Protein AF-A0A661GZJ0-F1 (afdb_monomer)

Foldseek 3Di:
DVVVVVVVVVVVVVVVVVVLVCCCVPPPVSVLVVQVVCCVVVVDDDPSNVVVVVVVVLVVLLVVLVVVLVVLVVVLVVVLVVLVVVLVVQCPDPPSNVVSVVVSVLVVLVSVLVSVVSVQVSCVSNVNNPPDDPVVSVCSNDPDDPDPPDD

pLDDT: mean 78.92, std 9.37, range [39.69, 92.81]

Radius of gyration: 30.44 Å; Cα contacts (8 Å, |Δi|>4): 55; chains: 1; bounding box: 52×33×100 Å

Structure (mmCIF, N/CA/C/O backbone):
data_AF-A0A661GZJ0-F1
#
_entry.id   AF-A0A661GZJ0-F1
#
loop_
_atom_site.group_PDB
_atom_site.id
_atom_site.type_symbol
_atom_site.label_atom_id
_atom_site.label_alt_id
_atom_site.label_comp_id
_atom_site.label_asym_id
_atom_site.label_entity_id
_atom_site.label_seq_id
_atom_site.pdbx_PDB_ins_code
_atom_site.Cartn_x
_atom_site.Cartn_y
_atom_site.Cartn_z
_atom_site.occupancy
_atom_site.B_iso_or_equiv
_atom_site.auth_seq_id
_atom_site.auth_comp_id
_atom_site.auth_asym_id
_atom_site.auth_atom_id
_atom_site.pdbx_PDB_model_num
ATOM 1 N N . MET A 1 1 ? -23.001 21.415 57.845 1.00 65.00 1 MET A N 1
ATOM 2 C CA . MET A 1 1 ? -21.943 20.752 57.039 1.00 65.00 1 MET A CA 1
ATOM 3 C C . MET A 1 1 ? -22.459 19.562 56.225 1.00 65.00 1 MET A C 1
ATOM 5 O O . MET A 1 1 ? -22.265 19.562 55.018 1.00 65.00 1 MET A O 1
ATOM 9 N N . ILE A 1 2 ? -23.178 18.601 56.818 1.00 81.31 2 ILE A N 1
ATOM 10 C CA . ILE A 1 2 ? -23.706 17.401 56.122 1.00 81.31 2 ILE A CA 1
ATOM 11 C C . ILE A 1 2 ? -24.594 17.695 54.895 1.00 81.31 2 ILE A C 1
ATOM 13 O O . ILE A 1 2 ? -24.513 16.994 53.890 1.00 81.31 2 ILE A O 1
ATOM 17 N N . THR A 1 3 ? -25.412 18.746 54.932 1.00 84.38 3 THR A N 1
ATOM 18 C CA . THR A 1 3 ? -26.289 19.135 53.810 1.00 84.38 3 THR A CA 1
ATOM 19 C C . THR A 1 3 ? -25.521 19.703 52.616 1.00 84.38 3 THR A C 1
ATOM 21 O O . THR A 1 3 ? -25.905 19.479 51.471 1.00 84.38 3 THR A O 1
ATOM 24 N N . TRP A 1 4 ? -24.409 20.390 52.874 1.00 85.31 4 TRP A N 1
ATOM 25 C CA . TRP A 1 4 ? -23.511 20.925 51.850 1.00 85.31 4 TRP A CA 1
ATOM 26 C C . TRP A 1 4 ? -22.711 19.814 51.169 1.00 85.31 4 TRP A C 1
ATOM 28 O O . TRP A 1 4 ? -22.632 19.779 49.945 1.00 85.31 4 TRP A O 1
ATOM 38 N N . ILE A 1 5 ? -22.216 18.853 51.954 1.00 90.00 5 ILE A N 1
ATOM 39 C CA . ILE A 1 5 ? -21.532 17.658 51.443 1.00 90.00 5 ILE A CA 1
ATOM 40 C C . ILE A 1 5 ? -22.478 16.830 50.565 1.00 90.00 5 ILE A C 1
ATOM 42 O O . ILE A 1 5 ? -22.113 16.457 49.455 1.00 90.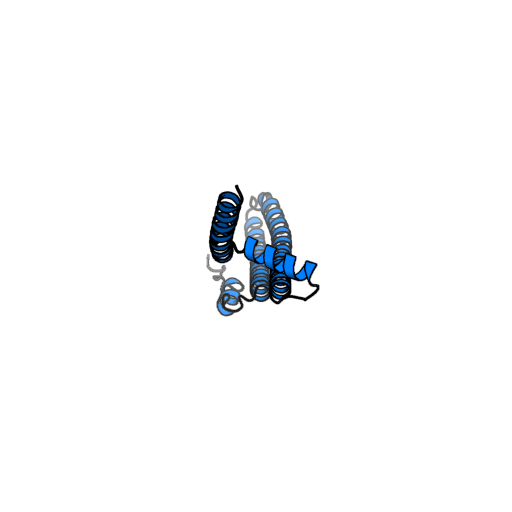00 5 ILE A O 1
ATOM 46 N N . LYS A 1 6 ? -23.725 16.608 51.007 1.00 86.88 6 LYS A N 1
ATOM 47 C CA . LYS A 1 6 ? -24.737 15.914 50.195 1.00 86.88 6 LYS A CA 1
ATOM 48 C C . LYS A 1 6 ? -25.011 16.627 48.871 1.00 86.88 6 LYS A C 1
ATOM 50 O O . LYS A 1 6 ? -25.074 15.970 47.838 1.00 86.88 6 LYS A O 1
ATOM 55 N N . ARG A 1 7 ? -25.141 17.958 48.885 1.00 88.94 7 ARG A N 1
ATOM 56 C CA . ARG A 1 7 ? -25.341 18.747 47.659 1.00 88.94 7 ARG A CA 1
ATOM 57 C C . ARG A 1 7 ? -24.149 18.639 46.709 1.00 88.94 7 ARG A C 1
ATOM 59 O O . ARG A 1 7 ? -24.372 18.432 45.525 1.00 88.94 7 ARG A O 1
ATOM 66 N N . LEU A 1 8 ? -22.922 18.696 47.227 1.00 91.81 8 LEU A N 1
ATOM 67 C CA . LEU A 1 8 ? -21.699 18.525 46.436 1.00 91.81 8 LEU A CA 1
ATOM 68 C C . LEU A 1 8 ? -21.601 17.138 45.788 1.00 91.81 8 LEU A C 1
ATOM 70 O O . LEU A 1 8 ? -21.269 17.028 44.614 1.00 91.81 8 LEU A O 1
ATOM 74 N N . ILE A 1 9 ? -21.920 16.076 46.528 1.00 91.88 9 ILE A N 1
ATOM 75 C CA . ILE A 1 9 ? -21.873 14.708 45.992 1.00 91.88 9 ILE A CA 1
ATOM 76 C C . ILE A 1 9 ? -22.904 14.530 44.869 1.00 91.88 9 ILE A C 1
ATOM 78 O O . ILE A 1 9 ? -22.590 13.953 43.828 1.00 91.88 9 ILE A O 1
ATOM 82 N N . ILE A 1 10 ? -24.119 15.055 45.053 1.00 90.88 10 ILE A N 1
ATOM 83 C CA . ILE A 1 10 ? -25.189 14.949 44.053 1.00 90.88 10 ILE A CA 1
ATOM 84 C C . ILE A 1 10 ? -24.820 15.712 42.778 1.00 90.88 10 ILE A C 1
ATOM 86 O O . ILE A 1 10 ? -24.974 15.166 41.686 1.00 90.88 10 ILE A O 1
ATOM 90 N N . THR A 1 11 ? -24.301 16.939 42.893 1.00 92.00 11 THR A N 1
ATOM 91 C CA . THR A 1 11 ? -23.922 17.733 41.715 1.00 92.00 11 THR A CA 1
ATOM 92 C C . THR A 1 11 ? -22.766 17.098 40.954 1.00 92.00 11 THR A C 1
ATOM 94 O O . THR A 1 11 ? -22.833 17.009 39.730 1.00 92.00 11 THR A O 1
ATOM 97 N N . VAL A 1 12 ? -21.747 16.591 41.653 1.00 92.75 12 VAL A N 1
ATOM 98 C CA . VAL A 1 12 ? -20.610 15.897 41.028 1.00 92.75 12 VAL A CA 1
ATOM 99 C C . VAL A 1 12 ? -21.060 14.619 40.319 1.00 92.75 12 VAL A C 1
ATOM 101 O O . VAL A 1 12 ? -20.631 14.366 39.196 1.00 92.75 12 VAL A O 1
ATOM 104 N N . SER A 1 13 ? -21.958 13.839 40.925 1.00 90.62 13 SER A N 1
ATOM 105 C CA . SER A 1 13 ? -22.475 12.613 40.309 1.00 90.62 13 SER A CA 1
ATOM 106 C C . SER A 1 13 ? -23.269 12.908 39.030 1.00 90.62 13 SER A C 1
ATOM 108 O O . SER A 1 13 ? -23.039 12.270 38.003 1.00 90.62 13 SER A O 1
ATOM 110 N N . PHE A 1 14 ? -24.122 13.940 39.049 1.00 92.81 14 PHE A N 1
ATOM 111 C CA . PHE A 1 14 ? -24.863 14.386 37.865 1.00 92.81 14 PHE A CA 1
ATOM 112 C C . PHE A 1 14 ? -23.932 14.857 36.743 1.00 92.81 14 PHE A C 1
ATOM 114 O O . PHE A 1 14 ? -24.106 14.474 35.585 1.00 92.81 14 PHE A O 1
ATOM 121 N N . LEU A 1 15 ? -22.912 15.649 37.086 1.00 92.12 15 LEU A N 1
ATOM 122 C CA . LEU A 1 15 ? -21.932 16.133 36.117 1.00 92.12 15 LEU A CA 1
ATOM 123 C C . LEU A 1 15 ? -21.138 14.974 35.498 1.00 92.12 15 LEU A C 1
ATOM 125 O O . LE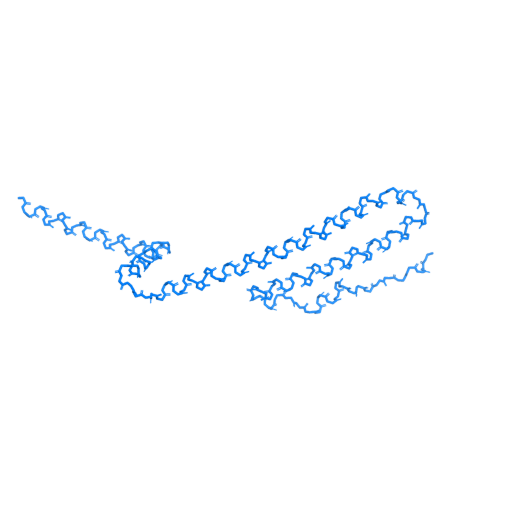U A 1 15 ? -20.907 14.959 34.291 1.00 92.12 15 LEU A O 1
ATOM 129 N N . ALA A 1 16 ? -20.765 13.982 36.311 1.00 87.50 16 ALA A N 1
ATOM 130 C CA . ALA A 1 16 ? -20.047 12.796 35.861 1.00 87.50 16 ALA A CA 1
ATOM 131 C C . ALA A 1 16 ? -20.889 11.935 34.906 1.00 87.50 16 ALA A C 1
ATOM 133 O O . ALA A 1 16 ? -20.373 11.478 33.888 1.00 87.50 16 ALA A O 1
ATOM 134 N N . LEU A 1 17 ? -22.184 11.748 35.177 1.00 86.31 17 LEU A N 1
ATOM 135 C CA . LEU A 1 17 ? -23.106 11.013 34.298 1.00 86.31 17 LEU A CA 1
ATOM 136 C C . LEU A 1 17 ? -23.261 11.687 32.928 1.00 86.31 17 LEU A C 1
ATOM 138 O O . LEU A 1 17 ? -23.229 11.009 31.897 1.00 86.31 17 LEU A O 1
ATOM 142 N N . ILE A 1 18 ? -23.388 13.017 32.918 1.00 88.50 18 ILE A N 1
ATOM 143 C CA . ILE A 1 18 ? -23.484 13.811 31.686 1.00 88.50 18 ILE A CA 1
ATOM 144 C C . ILE A 1 18 ? -22.173 13.722 30.902 1.00 88.50 18 ILE A C 1
ATOM 146 O O . ILE A 1 18 ? -22.187 13.387 29.718 1.00 88.50 18 ILE A O 1
ATOM 150 N N . ALA A 1 19 ? -21.037 13.948 31.567 1.00 85.81 19 ALA A N 1
ATOM 151 C CA . ALA A 1 19 ? -19.725 13.856 30.938 1.00 85.81 19 ALA A CA 1
ATOM 152 C C . ALA A 1 19 ? -19.478 12.456 30.353 1.00 85.81 19 ALA A C 1
ATOM 154 O O . ALA A 1 19 ? -19.053 12.335 29.208 1.00 85.81 19 ALA A O 1
ATOM 155 N N . THR A 1 20 ? -19.819 11.396 31.089 1.00 83.19 20 THR A N 1
ATOM 156 C CA . THR A 1 20 ? -19.635 10.007 30.637 1.00 83.19 20 THR A CA 1
ATOM 157 C C . THR A 1 20 ? -20.488 9.693 29.405 1.00 83.19 20 THR A C 1
ATOM 159 O O . THR A 1 20 ? -19.985 9.085 28.462 1.00 83.19 20 THR A O 1
ATOM 162 N N . ASN A 1 21 ? -21.746 10.150 29.351 1.00 82.50 21 ASN A N 1
ATOM 163 C CA . ASN A 1 21 ? -22.594 9.987 28.161 1.00 82.50 21 ASN A CA 1
ATOM 164 C C . ASN A 1 21 ? -22.029 10.731 26.942 1.00 82.50 21 ASN A C 1
ATOM 166 O O . ASN A 1 21 ? -21.949 10.154 25.857 1.00 82.50 21 ASN A O 1
ATOM 170 N N . ILE A 1 22 ? -21.574 11.975 27.122 1.00 84.00 22 ILE A N 1
ATOM 171 C CA . ILE A 1 22 ? -20.976 12.770 26.040 1.00 84.00 22 ILE A CA 1
ATOM 172 C C . ILE A 1 22 ? -19.705 12.094 25.522 1.00 84.00 22 ILE A C 1
ATOM 174 O O . ILE A 1 22 ? -19.562 11.915 24.314 1.00 84.00 22 ILE A O 1
ATOM 178 N N . LEU A 1 23 ? -18.798 11.673 26.409 1.00 79.00 23 LEU A N 1
ATOM 179 C CA . LEU A 1 23 ? -17.548 11.015 26.016 1.00 79.00 23 LEU A CA 1
ATOM 180 C C . LEU A 1 23 ? -17.789 9.665 25.330 1.00 79.00 23 LEU A C 1
ATOM 182 O O . LEU A 1 23 ? -17.052 9.316 24.415 1.00 79.00 23 LEU A O 1
ATOM 186 N N . THR A 1 24 ? -18.826 8.926 25.726 1.00 78.06 24 THR A N 1
ATOM 187 C CA . THR A 1 24 ? -19.163 7.634 25.104 1.00 78.06 24 THR A CA 1
ATOM 188 C C . THR A 1 24 ? -19.653 7.804 23.665 1.00 78.06 24 THR A C 1
ATOM 190 O O . THR A 1 24 ? -19.312 6.993 22.804 1.00 78.06 24 THR A O 1
ATOM 193 N N . LEU A 1 25 ? -20.409 8.872 23.386 1.00 69.06 25 LEU A N 1
ATOM 194 C CA . LEU A 1 25 ? -20.886 9.201 22.038 1.00 69.06 25 LEU A CA 1
ATOM 195 C C . LEU A 1 25 ? -19.818 9.865 21.163 1.00 69.06 25 LEU A C 1
ATOM 197 O O . LEU A 1 25 ? -19.766 9.618 19.962 1.00 69.06 25 LEU A O 1
ATOM 201 N N . THR A 1 26 ? -18.979 10.720 21.746 1.00 76.06 26 THR A N 1
ATOM 202 C CA . THR A 1 26 ? -18.024 11.540 20.982 1.00 76.06 26 THR A CA 1
ATOM 203 C C . THR A 1 26 ? -16.656 10.892 20.830 1.00 76.06 26 THR A C 1
ATOM 205 O O . THR A 1 26 ? -15.930 11.220 19.893 1.00 76.06 26 THR A O 1
ATOM 208 N N . ASN A 1 27 ? -16.283 9.967 21.719 1.00 72.19 27 ASN A N 1
ATOM 209 C CA . ASN A 1 27 ? -14.934 9.426 21.759 1.00 72.19 27 ASN A CA 1
ATOM 210 C C . ASN A 1 27 ? -14.922 7.892 21.772 1.00 72.19 27 ASN A C 1
ATOM 212 O O . ASN A 1 27 ? -15.020 7.234 22.812 1.00 72.19 27 ASN A O 1
ATOM 216 N N . ALA A 1 28 ? -14.695 7.318 20.589 1.00 70.94 28 ALA A N 1
ATOM 217 C CA . ALA A 1 28 ? -14.512 5.880 20.405 1.00 70.94 28 ALA A CA 1
ATOM 218 C C . ALA A 1 28 ? -13.356 5.305 21.251 1.00 70.94 28 ALA A C 1
ATOM 220 O O . ALA A 1 28 ? -13.410 4.140 21.648 1.00 70.94 28 ALA A O 1
ATOM 221 N N . ALA A 1 29 ? -12.334 6.109 21.578 1.00 69.19 29 ALA A N 1
ATOM 222 C CA . ALA A 1 29 ? -11.231 5.678 22.434 1.00 69.19 29 ALA A CA 1
ATOM 223 C C . ALA A 1 29 ? -11.663 5.520 23.899 1.00 69.19 29 ALA A C 1
ATOM 225 O O . ALA A 1 29 ? -11.217 4.586 24.562 1.00 69.19 29 ALA A O 1
ATOM 226 N N . PHE A 1 30 ? -12.567 6.374 24.393 1.00 73.38 30 PHE A N 1
ATOM 227 C CA . PHE A 1 30 ? -13.110 6.250 25.748 1.00 73.38 30 PHE A CA 1
ATOM 228 C C . PHE A 1 30 ? -14.012 5.018 25.869 1.00 73.38 30 PHE A C 1
ATOM 230 O O . PHE A 1 30 ? -13.846 4.218 26.786 1.00 73.38 30 PHE A O 1
ATOM 237 N N . ASN A 1 31 ? -14.895 4.807 24.889 1.00 71.19 31 ASN A N 1
ATOM 238 C CA . ASN A 1 31 ? -15.768 3.633 24.847 1.00 71.19 31 ASN A CA 1
ATOM 239 C C . ASN A 1 31 ? -14.956 2.318 24.772 1.00 71.19 31 ASN A C 1
ATOM 241 O O . ASN A 1 31 ? -15.238 1.348 25.480 1.00 71.19 31 ASN A O 1
ATOM 245 N N . GLY A 1 32 ? -13.869 2.314 23.988 1.00 72.38 32 GLY A N 1
ATOM 246 C CA . GLY A 1 32 ? -12.918 1.202 23.931 1.00 72.38 32 GLY A CA 1
ATOM 247 C C . GLY A 1 32 ? -12.146 0.976 25.237 1.00 72.38 32 GLY A C 1
ATOM 248 O O . GLY A 1 32 ? -11.954 -0.171 25.635 1.00 72.38 32 GLY A O 1
ATOM 249 N N . ALA A 1 33 ? -11.735 2.042 25.930 1.00 73.94 33 ALA A N 1
ATOM 250 C CA . ALA A 1 33 ? -11.014 1.951 27.200 1.00 73.94 33 ALA A CA 1
ATOM 251 C C . ALA A 1 33 ? -11.903 1.444 28.347 1.00 73.94 33 ALA A C 1
ATOM 253 O O . ALA A 1 33 ? -11.480 0.566 29.095 1.00 73.94 33 ALA A O 1
ATOM 254 N N . VAL A 1 34 ? -13.142 1.940 28.457 1.00 75.06 34 VAL A N 1
ATOM 255 C CA . VAL A 1 34 ? -14.123 1.466 29.449 1.00 75.06 34 VAL A CA 1
ATOM 256 C C . VAL A 1 34 ? -14.456 -0.004 29.206 1.00 75.06 34 VAL A C 1
ATOM 258 O O . VAL A 1 34 ? -14.424 -0.804 30.138 1.00 75.06 34 VAL A O 1
ATOM 261 N N . SER A 1 35 ? -14.688 -0.386 27.948 1.00 71.00 35 SER A N 1
ATOM 262 C CA . SER A 1 35 ? -14.958 -1.782 27.591 1.00 71.00 35 SER A CA 1
ATOM 263 C C . SER A 1 35 ? -13.771 -2.705 27.896 1.00 71.00 35 SER A C 1
ATOM 265 O O . SER A 1 35 ? -13.967 -3.789 28.441 1.00 71.00 35 SER A O 1
ATOM 267 N N . GLY A 1 36 ? -12.538 -2.261 27.619 1.00 71.94 36 GLY A N 1
ATOM 268 C CA . GLY A 1 36 ? -11.321 -3.015 27.941 1.00 71.94 36 GLY A CA 1
ATOM 269 C C . GLY A 1 36 ? -11.054 -3.130 29.446 1.00 71.94 36 GLY A C 1
ATOM 270 O O . GLY A 1 36 ? -10.587 -4.168 29.909 1.00 71.94 36 GLY A O 1
ATOM 271 N N . LEU A 1 37 ? -11.401 -2.102 30.228 1.00 72.25 37 LEU A N 1
ATOM 272 C CA . LEU A 1 37 ? -11.315 -2.134 31.691 1.00 72.25 37 LEU A CA 1
ATOM 273 C C . LEU A 1 37 ? -12.318 -3.134 32.283 1.00 72.25 37 LEU A C 1
ATOM 275 O O . LEU A 1 37 ? -11.960 -3.910 33.164 1.00 72.25 37 LEU A O 1
ATOM 279 N N . ILE A 1 38 ? -13.555 -3.149 31.775 1.00 74.19 38 ILE A N 1
ATOM 280 C CA . ILE A 1 38 ? -14.596 -4.098 32.193 1.00 74.19 38 ILE A CA 1
ATOM 281 C C . ILE A 1 38 ? -14.178 -5.535 31.848 1.00 74.19 38 ILE A C 1
ATOM 283 O O . ILE A 1 38 ? -14.301 -6.422 32.692 1.00 74.19 38 ILE A O 1
ATOM 287 N N . GLY A 1 39 ? -13.616 -5.760 30.655 1.00 69.44 39 GLY A N 1
ATOM 288 C CA . GLY A 1 39 ? -13.080 -7.065 30.255 1.00 69.44 39 GLY A CA 1
ATOM 289 C C . GLY A 1 39 ? -11.913 -7.533 31.134 1.00 69.44 39 GLY A C 1
ATOM 290 O O . GLY A 1 39 ? -11.880 -8.691 31.550 1.00 69.44 39 GLY A O 1
ATOM 291 N N . ALA A 1 40 ? -10.988 -6.632 31.483 1.00 71.75 40 ALA A N 1
ATOM 292 C CA . ALA A 1 40 ? -9.836 -6.948 32.329 1.00 71.75 40 ALA A CA 1
ATOM 293 C C . ALA A 1 40 ? -10.203 -7.164 33.808 1.00 71.75 40 ALA A C 1
ATOM 295 O O . ALA A 1 40 ? -9.619 -8.026 34.460 1.00 71.75 40 ALA A O 1
ATOM 296 N N . ALA A 1 41 ? -11.162 -6.399 34.340 1.00 74.56 41 ALA A N 1
ATOM 297 C CA . ALA A 1 41 ? -11.553 -6.463 35.747 1.00 74.56 41 ALA A CA 1
ATOM 298 C C . ALA A 1 41 ? -12.525 -7.612 36.051 1.00 74.56 41 ALA A C 1
ATOM 300 O O . ALA A 1 41 ? -12.462 -8.190 37.133 1.00 74.56 41 ALA A O 1
ATOM 301 N N . LEU A 1 42 ? -13.422 -7.943 35.115 1.00 74.56 42 LEU A N 1
ATOM 302 C CA . LEU A 1 42 ? -14.446 -8.976 35.314 1.00 74.56 42 LEU A CA 1
ATOM 303 C C . LEU A 1 42 ? -14.093 -10.315 34.647 1.00 74.56 42 LEU A C 1
ATOM 305 O O . LEU A 1 42 ? -14.806 -11.294 34.844 1.00 74.56 42 LEU A O 1
ATOM 309 N N . GLY A 1 43 ? -13.018 -10.376 33.851 1.00 65.38 43 GLY A N 1
ATOM 310 C CA . GLY A 1 43 ? -12.554 -11.603 33.188 1.00 65.38 43 GLY A CA 1
ATOM 311 C C . GLY A 1 43 ? -13.483 -12.129 32.086 1.00 65.38 43 GLY A C 1
ATOM 312 O O . GLY A 1 43 ? -13.256 -13.215 31.553 1.00 65.38 43 GLY A O 1
ATOM 313 N N . VAL A 1 44 ? -14.527 -11.379 31.729 1.00 73.25 44 VAL A N 1
ATOM 314 C CA . VAL A 1 44 ? -15.486 -11.750 30.685 1.00 73.25 44 VAL A CA 1
ATOM 315 C C . VAL A 1 44 ? -14.989 -11.210 29.349 1.00 73.25 44 VAL A C 1
ATOM 317 O O . VAL A 1 44 ? -14.776 -10.008 29.202 1.00 73.25 44 VAL A O 1
ATOM 320 N N . GLN A 1 45 ? -14.830 -12.085 28.353 1.00 62.22 45 GLN A N 1
ATOM 321 C CA . GLN A 1 45 ? -14.528 -11.654 26.987 1.00 62.22 45 GLN A CA 1
ATOM 322 C C . GLN A 1 45 ? -15.710 -10.862 26.434 1.00 62.22 45 GLN A C 1
ATOM 324 O O . GLN A 1 45 ? -16.770 -11.413 26.137 1.00 62.22 45 GLN A O 1
ATOM 329 N N . THR A 1 46 ? -15.524 -9.553 26.309 1.00 68.69 46 THR A N 1
ATOM 330 C CA . THR A 1 46 ? -16.563 -8.666 25.800 1.00 68.69 46 THR A CA 1
ATOM 331 C C . THR A 1 46 ? -16.596 -8.695 24.272 1.00 68.69 46 THR A C 1
ATOM 333 O O . THR A 1 46 ? -15.586 -8.920 23.596 1.00 68.69 46 THR A O 1
ATOM 336 N N . VAL A 1 47 ? -17.765 -8.411 23.690 1.00 69.88 47 VAL A N 1
ATOM 337 C CA . VAL A 1 47 ? -17.905 -8.256 22.232 1.00 69.88 47 VAL A CA 1
ATOM 338 C C . VAL A 1 47 ? -16.972 -7.151 21.719 1.00 69.88 47 VAL A C 1
ATOM 340 O O . VAL A 1 47 ? -16.399 -7.292 20.642 1.00 69.88 47 VAL A O 1
ATOM 343 N N . ALA A 1 48 ? -16.716 -6.114 22.524 1.00 68.62 48 ALA A N 1
ATOM 344 C CA . ALA A 1 48 ? -15.760 -5.054 22.214 1.00 68.62 48 ALA A CA 1
ATOM 345 C C . ALA A 1 48 ? -14.321 -5.576 22.043 1.00 68.62 48 ALA A C 1
ATOM 347 O O . ALA A 1 48 ? -13.644 -5.176 21.095 1.00 68.62 48 ALA A O 1
ATOM 348 N N . ASP A 1 49 ? -13.866 -6.517 22.877 1.00 67.19 49 ASP A N 1
ATOM 349 C CA . ASP A 1 49 ? -12.541 -7.135 22.734 1.00 67.19 49 ASP A CA 1
ATOM 350 C C . ASP A 1 49 ? -12.441 -8.002 21.482 1.00 67.19 49 ASP A C 1
ATOM 352 O O .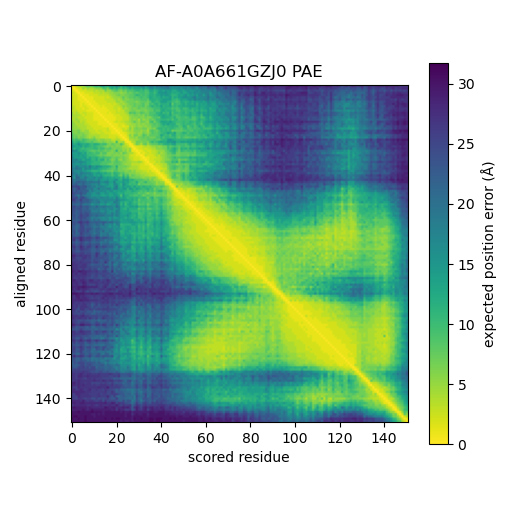 ASP A 1 49 ? -11.440 -7.952 20.761 1.00 67.19 49 ASP A O 1
ATOM 356 N N . THR A 1 50 ? -13.489 -8.773 21.178 1.00 74.00 50 THR A N 1
ATOM 357 C CA . THR A 1 50 ? -13.521 -9.600 19.961 1.00 74.00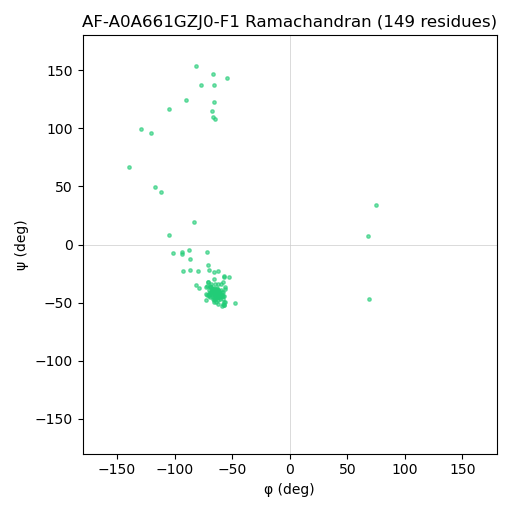 50 THR A CA 1
ATOM 358 C C . THR A 1 50 ? -13.563 -8.745 18.692 1.00 74.00 50 THR A C 1
ATOM 360 O O . THR A 1 50 ? -12.835 -9.030 17.736 1.00 74.00 50 THR A O 1
ATOM 363 N N . LEU A 1 51 ? -14.332 -7.651 18.700 1.00 71.31 51 LEU A N 1
ATOM 364 C CA . LEU A 1 51 ? -14.412 -6.690 17.604 1.00 71.31 51 LEU A CA 1
ATOM 365 C C . LEU A 1 51 ? -13.087 -5.931 17.446 1.00 7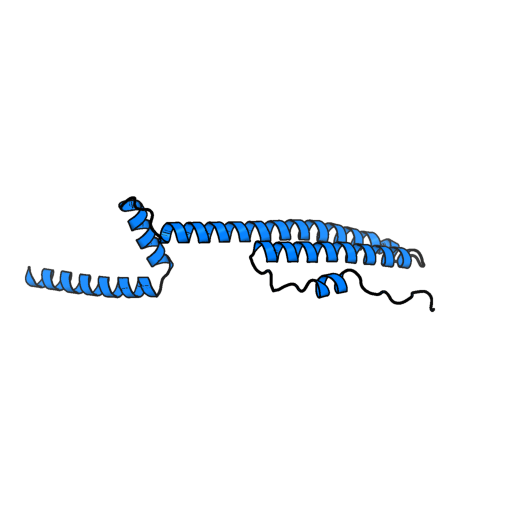1.31 51 LEU A C 1
ATOM 367 O O . LEU A 1 51 ? -12.587 -5.788 16.334 1.00 71.31 51 LEU A O 1
ATOM 371 N N . SER A 1 52 ? -12.459 -5.526 18.554 1.00 72.19 52 SER A N 1
ATOM 372 C CA . SER A 1 52 ? -11.138 -4.886 18.573 1.00 72.19 52 SER A CA 1
ATOM 373 C C . SER A 1 52 ? -10.046 -5.827 18.057 1.00 72.19 52 SER A C 1
ATOM 375 O O . SER A 1 52 ? -9.214 -5.421 17.245 1.00 72.19 52 SER A O 1
ATOM 377 N N . ARG A 1 53 ? -10.077 -7.115 18.429 1.00 74.06 53 ARG A N 1
ATOM 378 C CA . ARG A 1 53 ? -9.181 -8.145 17.878 1.00 74.06 53 ARG A CA 1
ATOM 379 C C . ARG A 1 53 ? -9.404 -8.368 16.388 1.00 74.06 53 ARG A C 1
ATOM 381 O O . ARG A 1 53 ? -8.418 -8.403 15.657 1.00 74.06 53 ARG A O 1
ATOM 388 N N . LYS A 1 54 ? -10.653 -8.487 15.923 1.00 77.50 54 LYS A N 1
ATOM 389 C CA . LYS A 1 54 ? -10.965 -8.603 14.487 1.00 77.50 54 LYS A CA 1
ATOM 390 C C . LYS A 1 54 ? -10.492 -7.373 13.714 1.00 77.50 54 LYS A C 1
ATOM 392 O O . LYS A 1 54 ? -9.815 -7.529 12.703 1.00 77.50 54 LYS A O 1
ATOM 397 N N . ASN A 1 55 ? -10.750 -6.171 14.226 1.00 76.62 55 ASN A N 1
ATOM 398 C CA . ASN A 1 55 ? -10.318 -4.920 13.604 1.00 76.62 55 ASN A CA 1
ATOM 399 C C . ASN A 1 55 ? -8.790 -4.789 13.574 1.00 76.62 55 ASN A C 1
ATOM 401 O O . ASN A 1 55 ? -8.232 -4.411 12.545 1.00 76.62 55 ASN A O 1
ATOM 405 N N . LYS A 1 56 ? -8.093 -5.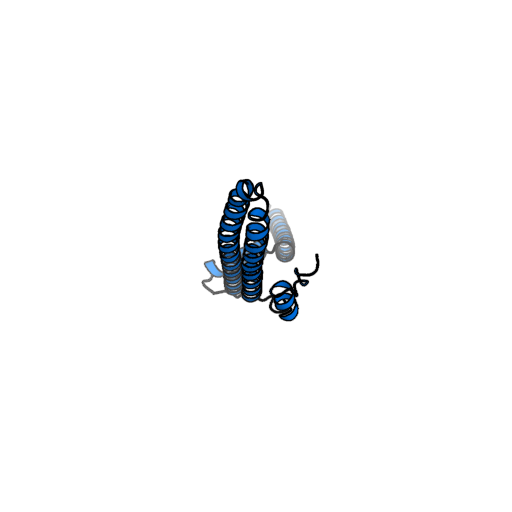169 14.653 1.00 77.56 56 LYS A N 1
ATOM 406 C CA . LYS A 1 56 ? -6.623 -5.226 14.687 1.00 77.56 56 LYS A CA 1
ATOM 407 C C . LYS A 1 56 ? -6.074 -6.277 13.726 1.00 77.56 56 LYS A C 1
ATOM 409 O O . LYS A 1 56 ? -5.137 -5.980 12.997 1.00 77.56 56 LYS A O 1
ATOM 414 N N . ALA A 1 57 ? -6.660 -7.471 13.672 1.00 78.88 57 ALA A N 1
ATOM 415 C CA . ALA A 1 57 ? -6.244 -8.522 12.747 1.00 78.88 57 ALA A CA 1
ATOM 416 C C . ALA A 1 57 ? -6.445 -8.099 11.282 1.00 78.88 57 ALA A C 1
ATOM 418 O O . ALA A 1 57 ? -5.540 -8.272 10.470 1.00 78.88 57 ALA A O 1
ATOM 419 N N . ALA A 1 58 ? -7.577 -7.471 10.955 1.00 78.81 58 ALA A N 1
ATOM 420 C CA . ALA A 1 58 ? -7.837 -6.903 9.634 1.00 78.81 58 ALA A CA 1
ATOM 421 C C . ALA A 1 58 ? -6.882 -5.740 9.305 1.00 78.81 58 ALA A C 1
ATOM 423 O O . ALA A 1 58 ? -6.392 -5.635 8.184 1.00 78.81 58 ALA A O 1
ATOM 424 N N . ALA A 1 59 ? -6.556 -4.878 10.274 1.00 78.75 59 ALA A N 1
ATOM 425 C CA . ALA A 1 59 ? -5.562 -3.817 10.097 1.00 78.75 59 ALA A CA 1
ATOM 426 C C . ALA A 1 59 ? -4.144 -4.371 9.866 1.00 78.75 59 ALA A C 1
ATOM 428 O O . ALA A 1 59 ? -3.417 -3.863 9.015 1.00 78.75 59 ALA A O 1
ATOM 429 N N . VAL A 1 60 ? -3.759 -5.437 10.574 1.00 84.25 60 VAL A N 1
ATOM 430 C CA . VAL A 1 60 ? -2.469 -6.114 10.378 1.00 84.25 60 VAL A CA 1
ATOM 431 C C . VAL A 1 60 ? -2.410 -6.782 9.007 1.00 84.25 60 VAL A C 1
ATOM 433 O O . VAL A 1 60 ? -1.418 -6.597 8.308 1.00 84.25 60 VAL A O 1
ATOM 436 N N . LYS A 1 61 ? -3.467 -7.490 8.584 1.00 83.38 61 LYS A N 1
ATOM 437 C CA . LYS A 1 61 ? -3.545 -8.094 7.243 1.00 83.38 61 LYS A CA 1
ATOM 438 C C . LYS A 1 61 ? -3.383 -7.046 6.140 1.00 83.38 61 LYS A C 1
ATOM 440 O O . LYS A 1 61 ? -2.491 -7.191 5.309 1.00 83.38 61 LYS A O 1
ATOM 445 N N . ARG A 1 62 ? -4.129 -5.937 6.217 1.00 82.75 62 ARG A N 1
ATOM 446 C CA . ARG A 1 62 ? -3.998 -4.803 5.282 1.00 82.75 62 ARG A CA 1
ATOM 447 C C . ARG A 1 62 ? -2.579 -4.231 5.263 1.00 82.75 62 ARG A C 1
ATOM 449 O O . ARG A 1 62 ? -2.002 -4.031 4.200 1.00 82.75 62 ARG A O 1
ATOM 456 N N . LYS A 1 63 ? -1.962 -4.041 6.435 1.00 85.75 63 LYS A N 1
ATOM 457 C CA . LYS A 1 63 ? -0.579 -3.546 6.536 1.00 85.75 63 LYS A CA 1
ATOM 458 C C . LYS A 1 63 ? 0.439 -4.501 5.903 1.00 85.75 63 LYS A C 1
ATOM 460 O O . LYS A 1 63 ? 1.412 -4.044 5.307 1.00 85.75 63 LYS A O 1
ATOM 465 N N . VAL A 1 64 ? 0.243 -5.813 6.042 1.00 87.94 64 VAL A N 1
ATOM 466 C CA . VAL A 1 64 ? 1.118 -6.830 5.440 1.00 87.94 64 VAL A CA 1
ATOM 467 C C . VAL A 1 64 ? 0.958 -6.864 3.920 1.00 87.94 64 VAL A C 1
ATOM 469 O O . VAL A 1 64 ? 1.978 -6.870 3.231 1.00 87.94 64 VAL A O 1
ATOM 472 N N . ALA A 1 65 ? -0.276 -6.818 3.407 1.00 86.06 65 ALA A N 1
ATOM 473 C CA . ALA A 1 65 ? -0.560 -6.772 1.971 1.00 86.06 65 ALA A CA 1
ATOM 474 C C . ALA A 1 65 ? 0.102 -5.551 1.307 1.00 86.06 65 ALA A C 1
ATOM 476 O O . ALA A 1 65 ? 0.921 -5.709 0.400 1.00 86.06 65 ALA A O 1
ATOM 477 N N . VAL A 1 66 ? -0.110 -4.351 1.862 1.00 87.81 66 VAL A N 1
ATOM 478 C CA . VAL A 1 66 ? 0.511 -3.104 1.372 1.00 87.81 66 VAL A CA 1
ATOM 479 C C . VAL A 1 66 ? 2.039 -3.164 1.440 1.00 87.81 66 VAL A C 1
ATOM 481 O O . VAL A 1 66 ? 2.727 -2.773 0.498 1.00 87.81 66 VAL A O 1
ATOM 484 N N . ARG A 1 67 ? 2.609 -3.692 2.533 1.00 89.19 67 ARG A N 1
ATOM 485 C CA . ARG A 1 67 ? 4.069 -3.818 2.666 1.00 89.19 67 ARG A CA 1
ATOM 486 C C . ARG A 1 67 ? 4.657 -4.793 1.644 1.00 89.19 67 ARG A C 1
ATOM 488 O O . ARG A 1 67 ? 5.744 -4.539 1.128 1.00 89.19 67 ARG A O 1
ATOM 495 N N . ARG A 1 68 ? 3.967 -5.903 1.362 1.00 88.44 68 ARG A N 1
ATOM 496 C CA . ARG A 1 68 ? 4.391 -6.895 0.367 1.00 88.44 68 ARG A CA 1
ATOM 497 C C . ARG A 1 68 ? 4.351 -6.305 -1.041 1.00 88.44 68 ARG A C 1
ATOM 499 O O . ARG A 1 68 ? 5.342 -6.445 -1.756 1.00 88.44 68 ARG A O 1
ATOM 506 N N . PHE A 1 69 ? 3.264 -5.621 -1.399 1.00 89.06 69 PHE A N 1
ATOM 507 C CA . PHE A 1 69 ? 3.144 -4.902 -2.667 1.00 89.06 69 PHE A CA 1
ATOM 508 C C . PHE A 1 69 ? 4.262 -3.861 -2.824 1.00 89.06 69 PHE A C 1
ATOM 510 O O . PHE A 1 69 ? 5.035 -3.915 -3.780 1.00 89.06 69 PHE A O 1
ATOM 517 N N . GLY A 1 70 ? 4.445 -2.995 -1.821 1.00 88.25 70 GLY A N 1
ATOM 518 C CA . GLY A 1 70 ? 5.478 -1.958 -1.842 1.00 88.25 70 GLY A CA 1
ATOM 519 C C . GLY A 1 70 ? 6.900 -2.514 -1.978 1.00 88.25 70 GLY A C 1
ATOM 520 O O . GLY A 1 70 ? 7.703 -1.969 -2.731 1.00 88.25 70 GLY A O 1
ATOM 521 N N . ALA A 1 71 ? 7.222 -3.628 -1.313 1.00 89.62 71 ALA A N 1
ATOM 522 C CA . ALA A 1 71 ? 8.537 -4.259 -1.441 1.00 89.62 71 ALA A CA 1
ATOM 523 C C . ALA A 1 71 ? 8.803 -4.790 -2.863 1.00 89.62 71 ALA A C 1
ATOM 525 O O . ALA A 1 71 ? 9.903 -4.604 -3.389 1.00 89.62 71 ALA A O 1
ATOM 526 N N . ARG A 1 72 ? 7.799 -5.417 -3.496 1.00 87.94 72 ARG A N 1
ATOM 527 C CA . ARG A 1 72 ? 7.895 -5.899 -4.885 1.00 87.94 72 ARG A CA 1
ATOM 528 C C . ARG A 1 72 ? 8.057 -4.735 -5.856 1.00 87.94 72 ARG A C 1
ATOM 530 O O . ARG A 1 72 ? 8.982 -4.763 -6.667 1.00 87.94 72 ARG A O 1
ATOM 537 N N . LEU A 1 73 ? 7.238 -3.695 -5.703 1.00 89.56 73 LEU A N 1
ATOM 538 C CA . LEU A 1 73 ? 7.291 -2.491 -6.527 1.00 89.56 73 LEU A CA 1
ATOM 539 C C . LEU A 1 73 ? 8.678 -1.839 -6.472 1.00 89.56 73 LEU A C 1
ATOM 541 O O . LEU A 1 73 ? 9.318 -1.678 -7.504 1.00 89.56 73 LEU A O 1
ATOM 545 N N . VAL A 1 74 ? 9.205 -1.584 -5.270 1.00 89.19 74 VAL A N 1
ATOM 546 C CA . VAL A 1 74 ? 10.535 -0.974 -5.094 1.00 89.19 74 VAL A CA 1
ATOM 547 C C . VAL A 1 74 ? 11.640 -1.813 -5.738 1.00 89.19 74 VAL A C 1
ATOM 549 O O . VAL A 1 74 ? 12.557 -1.256 -6.341 1.00 89.19 74 VAL A O 1
ATOM 552 N N . SER A 1 75 ? 11.581 -3.143 -5.619 1.00 89.19 75 SER A N 1
ATOM 553 C CA . SER A 1 75 ? 12.597 -4.016 -6.218 1.00 89.19 75 SER A CA 1
ATOM 554 C C . SER A 1 75 ? 12.611 -3.946 -7.751 1.00 89.19 75 SER A C 1
ATOM 556 O O . SER A 1 75 ? 13.689 -3.891 -8.342 1.00 89.19 75 SER A O 1
ATOM 558 N N . ARG A 1 76 ? 11.431 -3.868 -8.381 1.00 85.38 76 ARG A N 1
ATOM 559 C CA . ARG A 1 76 ? 11.268 -3.743 -9.838 1.00 85.38 76 ARG A CA 1
ATOM 560 C C . ARG A 1 76 ? 11.651 -2.359 -10.340 1.00 85.38 76 ARG A C 1
ATOM 562 O O . ARG A 1 76 ? 12.497 -2.243 -11.218 1.00 85.38 76 ARG A O 1
ATOM 569 N N . THR A 1 77 ? 11.158 -1.302 -9.694 1.00 85.50 77 THR A N 1
ATOM 570 C CA . THR A 1 77 ? 11.502 0.082 -10.054 1.00 85.50 77 THR A CA 1
ATOM 571 C C . THR A 1 77 ? 13.010 0.316 -10.030 1.00 85.50 77 THR A C 1
ATOM 573 O O . THR A 1 77 ? 13.540 0.981 -10.913 1.00 85.50 77 THR A O 1
ATOM 576 N N . LYS A 1 78 ? 13.732 -0.269 -9.064 1.00 87.38 78 LYS A N 1
ATOM 577 C CA . LYS A 1 78 ? 15.200 -0.202 -9.034 1.00 87.38 78 LYS A CA 1
ATOM 578 C C . LYS A 1 78 ? 15.846 -0.874 -10.241 1.00 87.38 78 LYS A C 1
ATOM 580 O O . LYS A 1 78 ? 16.807 -0.333 -10.779 1.00 87.38 78 LYS A O 1
ATOM 585 N N . ARG A 1 79 ? 15.346 -2.044 -10.645 1.00 85.69 79 ARG A N 1
ATOM 586 C CA . ARG A 1 79 ? 15.867 -2.780 -11.798 1.00 85.69 79 ARG A CA 1
ATOM 587 C C . ARG A 1 79 ? 15.621 -2.010 -13.091 1.00 85.69 79 ARG A C 1
ATOM 589 O O . ARG A 1 79 ? 16.571 -1.812 -13.840 1.00 85.69 79 ARG A O 1
ATOM 596 N N . VAL A 1 80 ? 14.401 -1.516 -13.309 1.00 83.44 80 VAL A N 1
ATOM 597 C CA . VAL A 1 80 ? 14.068 -0.677 -14.473 1.00 83.44 80 VAL A CA 1
ATOM 598 C C . VAL A 1 80 ? 14.936 0.572 -14.495 1.00 83.44 80 VAL A C 1
ATOM 600 O O . VAL A 1 80 ? 15.662 0.765 -15.457 1.00 83.44 80 VAL A O 1
ATOM 603 N N . ALA A 1 81 ? 14.986 1.340 -13.402 1.00 83.50 81 ALA A N 1
ATOM 604 C CA . ALA A 1 81 ? 15.789 2.561 -13.339 1.00 83.50 81 ALA A CA 1
ATOM 605 C C . ALA A 1 81 ? 17.282 2.310 -13.614 1.00 83.50 81 ALA A C 1
ATOM 607 O O . ALA A 1 81 ? 17.913 3.077 -14.336 1.00 83.50 81 ALA A O 1
ATOM 608 N N . ALA A 1 82 ? 17.851 1.224 -13.081 1.00 85.19 82 ALA A N 1
ATOM 609 C CA . ALA A 1 82 ? 19.231 0.845 -13.377 1.00 85.19 82 ALA A CA 1
ATOM 610 C C . ALA A 1 82 ? 19.430 0.509 -14.864 1.00 85.19 82 ALA A C 1
ATOM 612 O O . ALA A 1 82 ? 20.449 0.876 -15.444 1.00 85.19 82 ALA A O 1
ATOM 613 N N . THR A 1 83 ? 18.450 -0.155 -15.479 1.00 81.06 83 THR A N 1
ATOM 614 C CA . THR A 1 83 ? 18.486 -0.530 -16.898 1.00 81.06 83 THR A CA 1
ATOM 615 C C . THR A 1 83 ? 18.359 0.703 -17.796 1.00 81.06 83 THR A C 1
ATOM 617 O O . THR A 1 83 ? 19.147 0.848 -18.726 1.00 81.06 83 THR A O 1
ATOM 620 N N . SER A 1 84 ? 17.462 1.641 -17.473 1.00 79.12 84 SER A N 1
ATOM 621 C CA . SER A 1 84 ? 17.301 2.900 -18.214 1.00 79.12 84 SER A CA 1
ATOM 622 C C . SER A 1 84 ? 18.561 3.773 -18.127 1.00 79.12 84 SER A C 1
ATOM 624 O O . SER A 1 84 ? 19.004 4.310 -19.135 1.00 79.12 84 SER A O 1
ATOM 626 N N . ILE A 1 85 ? 19.211 3.862 -16.957 1.00 84.50 85 ILE A N 1
ATOM 627 C CA . ILE A 1 85 ? 20.482 4.600 -16.807 1.00 84.50 85 ILE A CA 1
ATOM 628 C C . ILE A 1 85 ? 21.612 3.934 -17.607 1.00 84.50 85 ILE A C 1
ATOM 630 O O . ILE A 1 85 ? 22.442 4.621 -18.201 1.00 84.50 85 ILE A O 1
ATOM 634 N N . ALA A 1 86 ? 21.648 2.600 -17.647 1.00 80.31 86 ALA A N 1
ATOM 635 C CA . ALA A 1 86 ? 22.649 1.855 -18.408 1.00 80.31 86 ALA A CA 1
ATOM 636 C C . ALA A 1 86 ? 22.463 1.965 -19.934 1.00 80.31 86 ALA A C 1
ATOM 638 O O . ALA A 1 86 ? 23.428 1.764 -20.671 1.00 80.31 86 ALA A O 1
ATOM 639 N N . ALA A 1 87 ? 21.258 2.296 -20.410 1.00 73.88 87 ALA A N 1
ATOM 640 C CA . ALA A 1 87 ? 20.952 2.452 -21.832 1.00 73.88 87 ALA A CA 1
ATOM 641 C C . ALA A 1 87 ? 21.410 3.803 -22.420 1.00 73.88 87 ALA A C 1
ATOM 643 O O . ALA A 1 87 ? 21.686 3.872 -23.616 1.00 73.88 87 ALA A O 1
ATOM 644 N N . ILE A 1 88 ? 21.588 4.839 -21.589 1.00 77.38 88 ILE A N 1
ATOM 645 C CA . ILE A 1 88 ? 21.989 6.201 -22.002 1.00 77.38 88 ILE A CA 1
ATOM 646 C C . ILE A 1 88 ? 23.193 6.228 -22.976 1.00 77.38 88 ILE A C 1
ATOM 648 O O . ILE A 1 88 ? 23.091 6.854 -24.028 1.00 77.38 88 ILE A O 1
ATOM 652 N N . PRO A 1 89 ? 24.335 5.558 -22.710 1.00 75.50 89 PRO A N 1
ATOM 653 C CA . PRO A 1 89 ? 25.478 5.587 -23.632 1.00 75.50 89 PRO A CA 1
ATOM 654 C C . PRO A 1 89 ? 25.252 4.806 -24.941 1.00 75.50 89 PRO A C 1
ATOM 656 O O . PRO A 1 89 ? 25.978 5.013 -25.916 1.00 75.50 89 PRO A O 1
ATOM 659 N N . ALA A 1 90 ? 24.266 3.908 -24.987 1.00 69.88 90 ALA A N 1
ATOM 660 C CA . ALA A 1 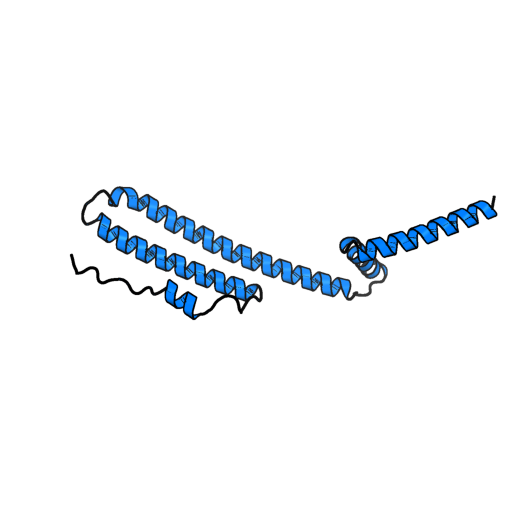90 ? 23.944 3.119 -26.174 1.00 69.88 90 ALA A CA 1
ATOM 661 C C . ALA A 1 90 ? 22.971 3.843 -27.123 1.00 69.88 90 ALA A C 1
ATOM 663 O O . ALA A 1 90 ? 22.974 3.567 -28.323 1.00 69.88 90 ALA A O 1
ATOM 664 N N . GLU A 1 91 ? 22.200 4.815 -26.625 1.00 67.50 91 GLU A N 1
ATOM 665 C CA . GLU A 1 91 ? 21.323 5.669 -27.443 1.00 67.50 91 GLU A CA 1
ATOM 666 C C . GLU A 1 91 ? 22.100 6.581 -28.403 1.00 67.50 91 GLU A C 1
ATOM 668 O O . GLU A 1 91 ? 21.587 6.959 -29.454 1.00 67.50 91 GLU A O 1
ATOM 673 N N . SER A 1 92 ? 23.364 6.887 -28.100 1.00 79.19 92 SER A N 1
ATOM 674 C CA . SER A 1 92 ? 24.227 7.697 -28.969 1.00 79.19 92 SER A CA 1
ATOM 675 C C . SER A 1 92 ? 24.692 6.990 -30.251 1.00 79.19 92 SER A C 1
ATOM 677 O O . SER A 1 92 ? 25.308 7.636 -31.099 1.00 79.19 92 SER A O 1
ATOM 679 N N . ILE A 1 93 ? 24.414 5.691 -30.422 1.00 77.06 93 ILE A N 1
ATOM 680 C CA . ILE A 1 93 ? 24.815 4.929 -31.611 1.00 77.06 93 ILE A CA 1
ATOM 681 C C . ILE A 1 93 ? 23.592 4.689 -32.517 1.00 77.06 93 ILE A C 1
ATOM 683 O O . ILE A 1 93 ? 22.667 3.974 -32.112 1.00 77.06 93 ILE A O 1
ATOM 687 N N . PRO A 1 94 ? 23.575 5.222 -33.757 1.00 69.06 94 PRO A N 1
ATOM 688 C CA . PRO A 1 94 ? 22.499 4.976 -34.716 1.00 69.06 94 PRO A CA 1
ATOM 689 C C . PRO A 1 94 ? 22.271 3.472 -34.942 1.00 69.06 94 PRO A C 1
ATOM 691 O O . PRO A 1 94 ? 23.226 2.696 -34.966 1.00 69.06 94 PRO A O 1
ATOM 694 N N . PHE A 1 95 ? 21.011 3.060 -35.116 1.00 76.94 95 PHE A N 1
ATOM 695 C CA . PHE A 1 95 ? 20.532 1.667 -35.241 1.00 76.94 95 PHE A CA 1
ATOM 696 C C . PHE A 1 95 ? 20.629 0.804 -33.973 1.00 76.94 95 PHE A C 1
ATOM 698 O O . PHE A 1 95 ? 19.639 0.170 -33.602 1.00 76.94 95 PHE A O 1
ATOM 705 N N . LEU A 1 96 ? 21.763 0.812 -33.264 1.00 77.12 96 LEU A N 1
ATOM 706 C CA . LEU A 1 96 ? 21.896 0.090 -31.991 1.00 77.12 96 LEU A CA 1
ATOM 707 C C . LEU A 1 96 ? 20.963 0.673 -30.923 1.00 77.12 96 LEU A C 1
ATOM 709 O O . LEU A 1 96 ? 20.246 -0.088 -30.271 1.00 77.12 96 LEU A O 1
ATOM 713 N N . GLY A 1 97 ? 20.882 2.003 -30.832 1.00 76.19 97 GLY A N 1
ATOM 714 C CA . GLY A 1 97 ? 19.973 2.693 -29.920 1.00 76.19 97 GLY A CA 1
ATOM 715 C C . GLY A 1 97 ? 18.506 2.324 -30.147 1.00 76.19 97 GLY A C 1
ATOM 716 O O . GLY A 1 97 ? 17.818 2.000 -29.189 1.00 76.19 97 GLY A O 1
ATOM 717 N N . VAL A 1 98 ? 18.041 2.270 -31.404 1.00 80.19 98 VAL A N 1
ATOM 718 C CA . VAL A 1 98 ? 16.637 1.943 -31.741 1.00 80.19 98 VAL A CA 1
ATOM 719 C C . VAL A 1 98 ? 16.276 0.519 -31.320 1.00 80.19 98 VAL A C 1
ATOM 721 O O . VAL A 1 98 ? 15.230 0.298 -30.713 1.00 80.19 98 VAL A O 1
ATOM 724 N N . SER A 1 99 ? 17.155 -0.449 -31.597 1.00 80.75 99 SER A N 1
ATOM 725 C CA . SER A 1 99 ? 16.926 -1.842 -31.199 1.00 80.75 99 SER A CA 1
ATOM 726 C C . SER A 1 99 ? 16.890 -2.016 -29.676 1.00 80.75 99 SER A C 1
ATOM 728 O O . SER A 1 99 ? 16.025 -2.723 -29.155 1.00 80.75 99 SER A O 1
ATOM 730 N N . LEU A 1 100 ? 17.779 -1.321 -28.956 1.00 83.62 100 LEU A N 1
ATOM 731 C CA . LEU A 1 100 ? 17.827 -1.349 -27.498 1.00 83.62 100 LEU A CA 1
ATOM 732 C C . LEU A 1 100 ? 16.616 -0.642 -26.880 1.00 83.62 100 LEU A C 1
ATOM 734 O O . LEU A 1 100 ? 16.100 -1.119 -25.875 1.00 83.62 100 LEU A O 1
ATOM 738 N N . LEU A 1 101 ? 16.127 0.434 -27.502 1.00 81.12 101 LEU A N 1
ATOM 739 C CA . LEU A 1 101 ? 14.916 1.144 -27.089 1.00 81.12 101 LEU A CA 1
ATOM 740 C C . LEU A 1 101 ? 13.688 0.242 -27.184 1.00 81.12 101 LEU A C 1
ATOM 742 O O . LEU A 1 101 ? 12.988 0.076 -26.195 1.00 81.12 101 LEU A O 1
ATOM 746 N N . ILE A 1 102 ? 13.460 -0.409 -28.331 1.00 84.06 102 ILE A N 1
ATOM 747 C CA . ILE A 1 102 ? 12.311 -1.313 -28.514 1.00 84.06 102 ILE A CA 1
ATOM 748 C C . ILE A 1 102 ? 12.370 -2.470 -27.507 1.00 84.06 102 ILE A C 1
ATOM 750 O O . ILE A 1 102 ? 11.365 -2.801 -26.873 1.00 84.06 102 ILE A O 1
ATOM 754 N N . ALA A 1 103 ? 13.552 -3.064 -27.320 1.00 84.12 103 ALA A N 1
ATOM 755 C CA . ALA A 1 103 ? 13.751 -4.127 -26.340 1.00 84.12 103 ALA A CA 1
ATOM 756 C C . ALA A 1 103 ? 13.539 -3.635 -24.894 1.00 84.12 103 ALA A C 1
ATOM 758 O O . ALA A 1 103 ? 12.890 -4.318 -24.100 1.00 84.12 103 ALA A O 1
ATOM 759 N N . GLY A 1 104 ? 14.047 -2.446 -24.562 1.00 84.56 104 GLY A N 1
ATOM 760 C CA . GLY A 1 104 ? 13.902 -1.803 -23.258 1.00 84.56 104 GLY A CA 1
ATOM 761 C C . GLY A 1 104 ? 12.449 -1.469 -22.942 1.00 84.56 104 GLY A C 1
ATOM 762 O O . GLY A 1 104 ? 11.944 -1.883 -21.904 1.00 84.56 104 GLY A O 1
ATOM 763 N N . THR A 1 105 ? 11.735 -0.831 -23.869 1.00 84.69 105 THR A N 1
ATOM 764 C CA . THR A 1 105 ? 10.309 -0.508 -23.726 1.00 84.69 105 THR A CA 1
ATOM 765 C C . THR A 1 105 ? 9.452 -1.769 -23.610 1.00 84.69 105 THR A C 1
ATOM 767 O O . THR A 1 105 ? 8.536 -1.814 -22.791 1.00 84.69 105 THR A O 1
ATOM 770 N N . GLY A 1 106 ? 9.763 -2.832 -24.362 1.00 86.00 106 GLY A N 1
ATOM 771 C CA . GLY A 1 106 ? 9.083 -4.123 -24.211 1.00 86.00 106 GLY A CA 1
ATOM 772 C C . GLY A 1 106 ? 9.291 -4.738 -22.822 1.00 86.00 106 GLY A C 1
ATOM 773 O O . GLY A 1 106 ? 8.356 -5.275 -22.223 1.00 86.00 106 GLY A O 1
ATOM 774 N N . TYR A 1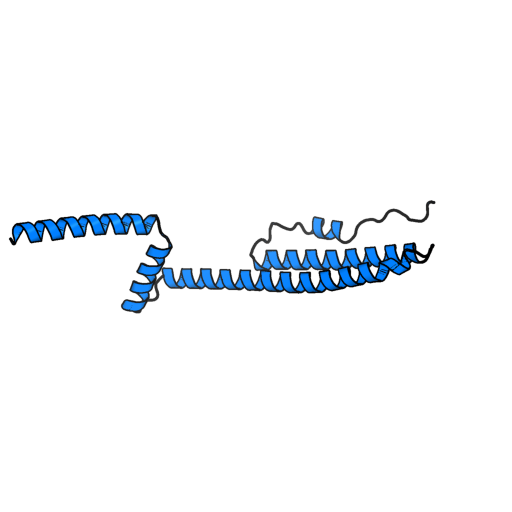 107 ? 10.501 -4.613 -22.276 1.00 85.12 107 TYR A N 1
ATOM 775 C CA . TYR A 1 107 ? 10.820 -5.068 -20.925 1.00 85.12 107 TYR A CA 1
ATOM 776 C C . TYR A 1 107 ? 10.137 -4.219 -19.837 1.00 85.12 107 TYR A C 1
ATOM 778 O O . TYR A 1 107 ? 9.573 -4.767 -18.888 1.00 85.12 107 TYR A O 1
ATOM 786 N N . GLU A 1 108 ? 10.131 -2.894 -19.990 1.00 84.06 108 GLU A N 1
ATOM 787 C CA . GLU A 1 108 ? 9.429 -1.959 -19.104 1.00 84.06 108 GLU A CA 1
ATOM 788 C C . GLU A 1 108 ? 7.924 -2.244 -19.069 1.00 84.06 108 GLU A C 1
ATOM 790 O O . GLU A 1 108 ? 7.333 -2.304 -17.988 1.00 84.06 108 GLU A O 1
ATOM 795 N N . LEU A 1 109 ? 7.316 -2.510 -20.229 1.00 86.88 109 LEU A N 1
ATOM 796 C CA . LEU A 1 109 ? 5.903 -2.866 -20.336 1.00 86.88 109 LEU A CA 1
ATOM 797 C C . LEU A 1 109 ? 5.594 -4.185 -19.611 1.00 86.88 109 LEU A C 1
ATOM 799 O O . LEU A 1 109 ? 4.608 -4.281 -18.878 1.00 86.88 109 LEU A O 1
ATOM 803 N N . TYR A 1 110 ? 6.462 -5.192 -19.750 1.00 87.25 110 TYR A N 1
ATOM 804 C CA . TYR A 1 110 ? 6.325 -6.457 -19.025 1.00 87.25 110 TYR A CA 1
ATOM 805 C C . TYR A 1 110 ? 6.376 -6.262 -17.501 1.00 87.25 110 TYR A C 1
ATOM 807 O O . TYR A 1 110 ? 5.530 -6.796 -16.773 1.00 87.25 110 TYR A O 1
ATOM 815 N N . GLU A 1 111 ? 7.344 -5.490 -17.000 1.00 87.94 111 GLU A N 1
ATOM 816 C CA . GLU A 1 111 ? 7.452 -5.215 -15.565 1.00 87.94 111 GLU A CA 1
ATOM 817 C C . GLU A 1 111 ? 6.277 -4.378 -15.039 1.00 87.94 111 GLU A C 1
ATOM 819 O O . GLU A 1 111 ? 5.762 -4.666 -13.951 1.00 87.94 111 GLU A O 1
ATOM 824 N N . ALA A 1 112 ? 5.802 -3.402 -15.818 1.00 85.62 112 ALA A N 1
ATOM 825 C CA . ALA A 1 112 ? 4.611 -2.618 -15.501 1.00 85.62 112 ALA A CA 1
ATOM 826 C C . ALA A 1 112 ? 3.373 -3.519 -15.371 1.00 85.62 112 ALA A C 1
ATOM 828 O O . ALA A 1 112 ? 2.635 -3.433 -14.390 1.00 85.62 112 ALA A O 1
ATOM 829 N N . CYS A 1 113 ? 3.204 -4.472 -16.284 1.00 88.62 113 CYS A N 1
ATOM 830 C CA . CYS A 1 113 ? 2.114 -5.442 -16.233 1.00 88.62 113 CYS A CA 1
ATOM 831 C C . CYS A 1 113 ? 2.152 -6.366 -15.027 1.00 88.62 113 CYS A C 1
ATOM 833 O O . CYS A 1 113 ? 1.121 -6.636 -14.409 1.00 88.62 113 CYS A O 1
ATOM 835 N N . GLN A 1 114 ? 3.340 -6.830 -14.650 1.00 88.25 114 GLN A N 1
ATOM 836 C CA . GLN A 1 114 ? 3.508 -7.569 -13.404 1.00 88.25 114 GLN A CA 1
ATOM 837 C C . GLN A 1 114 ? 3.151 -6.704 -12.185 1.00 88.25 114 GLN A C 1
ATOM 839 O O . GLN A 1 114 ? 2.610 -7.215 -11.206 1.00 88.25 114 GLN A O 1
ATOM 844 N N . SER A 1 115 ? 3.418 -5.394 -12.230 1.00 88.12 115 SER A N 1
ATOM 845 C CA . SER A 1 115 ? 3.033 -4.469 -11.160 1.00 88.12 115 SER A CA 1
ATOM 846 C C . SER A 1 115 ? 1.519 -4.291 -11.045 1.00 88.12 115 SER A C 1
ATOM 848 O O . SER A 1 115 ? 1.009 -4.248 -9.929 1.00 88.12 115 SER A O 1
ATOM 850 N N . ILE A 1 116 ? 0.798 -4.218 -12.167 1.00 86.94 116 ILE A N 1
ATOM 851 C CA . ILE A 1 116 ? -0.670 -4.113 -12.167 1.00 86.94 116 ILE A CA 1
ATOM 852 C C . ILE A 1 116 ? -1.300 -5.400 -11.620 1.00 86.94 116 ILE A C 1
ATOM 854 O O . ILE A 1 116 ? -2.200 -5.333 -10.792 1.00 86.94 116 ILE A O 1
ATOM 858 N N . LYS A 1 117 ? -0.776 -6.576 -11.989 1.00 86.56 117 LYS A N 1
ATOM 859 C CA . LYS A 1 117 ? -1.225 -7.856 -11.411 1.00 86.56 117 LYS A CA 1
ATOM 860 C C . LYS A 1 117 ? -0.983 -7.939 -9.906 1.00 86.56 117 LYS A C 1
ATOM 862 O O . LYS A 1 117 ? -1.829 -8.424 -9.169 1.00 86.56 117 LYS A O 1
ATOM 867 N N . ASP A 1 118 ? 0.168 -7.467 -9.433 1.00 88.00 118 ASP A N 1
ATOM 868 C CA . ASP A 1 118 ? 0.440 -7.413 -7.994 1.00 88.00 118 ASP A CA 1
ATOM 869 C C . ASP A 1 118 ? -0.487 -6.426 -7.261 1.00 88.00 118 ASP A C 1
ATOM 871 O O . ASP A 1 118 ? -0.784 -6.638 -6.085 1.00 88.00 118 ASP A O 1
ATOM 875 N N . LEU A 1 119 ? -0.933 -5.360 -7.935 1.00 86.06 119 LEU A N 1
ATOM 876 C CA . LEU A 1 119 ? -1.890 -4.394 -7.394 1.00 86.06 119 LEU A CA 1
ATOM 877 C C . LEU A 1 119 ? -3.293 -5.004 -7.297 1.00 86.06 119 LEU A C 1
ATOM 879 O O . LEU A 1 119 ? -3.930 -4.879 -6.257 1.00 86.06 119 LEU A O 1
ATOM 883 N N . ASP A 1 120 ? -3.726 -5.721 -8.331 1.00 86.62 120 ASP A N 1
ATOM 884 C CA . ASP A 1 120 ? -4.973 -6.492 -8.335 1.00 86.62 120 ASP A CA 1
ATOM 885 C C . ASP A 1 120 ? -5.015 -7.496 -7.171 1.00 86.62 120 ASP A C 1
ATOM 887 O O . ASP A 1 120 ? -5.916 -7.466 -6.337 1.00 86.62 120 ASP A O 1
ATOM 891 N N . GLN A 1 121 ? -3.946 -8.279 -6.993 1.00 86.00 121 GLN A N 1
ATOM 892 C CA . GLN A 1 121 ? -3.818 -9.185 -5.846 1.00 86.00 121 GLN A CA 1
ATOM 893 C C . GLN A 1 121 ? -3.868 -8.455 -4.492 1.00 86.00 121 GLN A C 1
ATOM 895 O O . GLN A 1 121 ? -4.387 -8.994 -3.516 1.00 86.00 121 GLN A O 1
ATOM 900 N N . MET A 1 122 ? -3.342 -7.228 -4.410 1.00 87.50 122 MET A N 1
ATOM 901 C CA . MET A 1 122 ? -3.455 -6.409 -3.201 1.00 87.50 122 MET A CA 1
ATOM 902 C C . MET A 1 122 ? -4.904 -5.970 -2.950 1.00 87.50 122 MET A C 1
ATOM 904 O O . MET A 1 122 ? -5.325 -5.966 -1.794 1.00 87.50 122 MET A O 1
ATOM 908 N N . TYR A 1 123 ? -5.662 -5.608 -3.989 1.00 84.50 123 TYR A N 1
ATOM 909 C CA . TYR A 1 123 ? -7.081 -5.261 -3.861 1.00 84.50 123 TYR A CA 1
ATOM 910 C C . TYR A 1 123 ? -7.915 -6.448 -3.375 1.00 84.50 123 TYR A C 1
ATOM 912 O O . TYR A 1 123 ? -8.686 -6.280 -2.427 1.00 84.50 123 TYR A O 1
ATOM 920 N N . LEU A 1 124 ? -7.665 -7.652 -3.900 1.00 84.75 124 LEU A N 1
ATOM 921 C CA . LEU A 1 124 ? -8.267 -8.897 -3.401 1.00 84.75 124 LEU A CA 1
ATOM 922 C C . LEU A 1 124 ? -7.952 -9.126 -1.913 1.00 84.75 124 LEU A C 1
ATOM 924 O O . LEU A 1 124 ? -8.843 -9.354 -1.097 1.00 84.75 124 LEU A O 1
ATOM 928 N N . ASP A 1 125 ? -6.687 -8.970 -1.508 1.00 83.88 125 ASP A N 1
ATOM 929 C CA . ASP A 1 125 ? -6.269 -9.107 -0.103 1.00 83.88 125 ASP A CA 1
ATOM 930 C C . ASP A 1 125 ? -6.923 -8.061 0.832 1.00 83.88 125 ASP A C 1
ATOM 932 O O . ASP A 1 125 ? -7.000 -8.261 2.053 1.00 83.88 125 ASP A O 1
ATOM 936 N N . MET A 1 126 ? -7.378 -6.930 0.284 1.00 81.31 126 MET A N 1
ATOM 937 C CA . MET A 1 126 ? -8.090 -5.871 1.005 1.00 81.31 126 MET A CA 1
ATOM 938 C C . MET A 1 126 ? -9.620 -6.014 0.954 1.00 81.31 126 MET A C 1
ATOM 940 O O . MET A 1 126 ? -10.297 -5.284 1.684 1.00 81.31 126 MET A O 1
ATOM 944 N N . GLY A 1 127 ? -10.150 -6.964 0.173 1.00 81.56 127 GLY A N 1
ATOM 945 C CA . GLY A 1 127 ? -11.583 -7.181 -0.040 1.00 81.56 127 GLY A CA 1
ATOM 946 C C . GLY A 1 127 ? -12.229 -6.137 -0.953 1.00 81.56 127 GLY A C 1
ATOM 947 O O . GLY A 1 127 ? -13.363 -5.737 -0.702 1.00 81.56 127 GLY A O 1
ATOM 948 N N . MET A 1 128 ? -11.485 -5.644 -1.948 1.00 79.88 128 MET A N 1
ATOM 949 C CA . MET A 1 128 ? -11.928 -4.655 -2.941 1.00 79.88 128 MET A CA 1
ATOM 950 C C . MET A 1 128 ? -12.031 -5.287 -4.344 1.00 79.88 128 MET A C 1
ATOM 952 O O . MET A 1 128 ? -11.572 -4.718 -5.326 1.00 79.88 128 MET A O 1
ATOM 956 N N . GLU A 1 129 ? -12.622 -6.486 -4.415 1.00 70.44 129 GLU A N 1
ATOM 957 C CA . GLU A 1 129 ? -12.782 -7.323 -5.620 1.00 70.44 129 GLU A CA 1
ATOM 958 C C . GLU A 1 129 ? -13.424 -6.619 -6.838 1.00 70.44 129 GLU A C 1
ATOM 960 O O . GLU A 1 129 ? -13.159 -7.013 -7.968 1.00 70.44 129 GLU A O 1
ATOM 965 N N . ASP A 1 130 ? -14.268 -5.603 -6.631 1.00 66.25 130 ASP A N 1
ATOM 966 C CA . ASP A 1 130 ? -15.061 -4.971 -7.703 1.00 66.25 130 ASP A CA 1
ATOM 967 C C . ASP A 1 130 ? -14.334 -3.826 -8.447 1.00 66.25 130 ASP A C 1
ATOM 969 O O . ASP A 1 130 ? -14.879 -3.269 -9.402 1.00 66.25 130 ASP A O 1
ATOM 973 N N . GLU A 1 131 ? -13.128 -3.423 -8.025 1.00 65.00 131 GLU A N 1
ATOM 974 C CA . GLU A 1 131 ? -12.448 -2.235 -8.580 1.00 65.00 131 GLU A CA 1
ATOM 975 C C . GLU A 1 131 ? -11.598 -2.499 -9.836 1.00 65.00 131 GLU A C 1
ATOM 977 O O . GLU A 1 131 ? -11.211 -1.541 -10.512 1.00 65.00 131 GLU A O 1
ATOM 982 N N . THR A 1 132 ? -11.311 -3.755 -10.191 1.00 64.31 132 THR A N 1
ATOM 983 C CA . THR A 1 132 ? -10.414 -4.098 -11.309 1.00 64.31 132 THR A CA 1
ATOM 984 C C . THR A 1 132 ? -11.108 -4.945 -12.383 1.00 64.31 132 THR A C 1
ATOM 986 O O . THR A 1 132 ? -11.157 -6.170 -12.292 1.00 64.31 132 THR A O 1
ATOM 989 N N . PRO A 1 133 ? -11.616 -4.321 -13.463 1.00 70.62 133 PRO A N 1
ATOM 990 C CA . PRO A 1 133 ? -12.132 -5.057 -14.610 1.00 70.62 133 PRO A CA 1
ATOM 991 C C . PRO A 1 133 ? -10.998 -5.820 -15.321 1.00 70.62 133 PRO A C 1
ATOM 993 O O . PRO A 1 133 ? -10.009 -5.228 -15.771 1.00 70.62 133 PRO A O 1
ATOM 996 N N . ASP A 1 134 ? -11.135 -7.143 -15.437 1.00 68.50 134 ASP A N 1
ATOM 997 C CA . ASP A 1 134 ? -10.162 -8.052 -16.075 1.00 68.50 134 ASP A CA 1
ATOM 998 C C . ASP A 1 134 ? -9.856 -7.672 -17.546 1.00 68.50 134 ASP A C 1
ATOM 1000 O O . ASP A 1 134 ? -8.772 -7.932 -18.085 1.00 68.50 134 ASP A O 1
ATOM 1004 N N . ASP A 1 135 ? -10.809 -7.019 -18.213 1.00 70.44 135 ASP A N 1
ATOM 1005 C CA . ASP A 1 135 ? -10.704 -6.488 -19.572 1.00 70.44 135 ASP A CA 1
ATOM 1006 C C . ASP A 1 135 ? -9.742 -5.292 -19.672 1.00 70.44 135 ASP A C 1
ATOM 1008 O O . ASP A 1 135 ? -8.964 -5.197 -20.630 1.00 70.44 135 ASP A O 1
ATOM 1012 N N . VAL A 1 136 ? -9.703 -4.427 -18.654 1.00 70.06 136 VAL A N 1
ATOM 1013 C CA . VAL A 1 136 ? -8.757 -3.302 -18.587 1.00 70.06 136 VAL A CA 1
ATOM 1014 C C . VAL A 1 136 ? -7.337 -3.830 -18.383 1.00 70.06 136 VAL A C 1
ATOM 1016 O O . VAL A 1 136 ? -6.402 -3.389 -19.050 1.00 70.06 136 VAL A O 1
ATOM 1019 N N . LEU A 1 137 ? -7.170 -4.851 -17.542 1.00 72.62 137 LEU A N 1
ATOM 1020 C CA . LEU A 1 137 ? -5.867 -5.455 -17.261 1.00 72.62 137 LEU A CA 1
ATOM 1021 C C . LEU A 1 137 ? -5.272 -6.144 -18.503 1.00 72.62 137 LEU A C 1
ATOM 1023 O O . LEU A 1 137 ? -4.070 -6.048 -18.765 1.00 72.62 137 LEU A O 1
ATOM 1027 N N . ARG A 1 138 ? -6.116 -6.786 -19.320 1.00 69.75 138 ARG A N 1
ATOM 1028 C CA . ARG A 1 138 ? -5.709 -7.386 -20.602 1.00 69.75 138 ARG A CA 1
ATOM 1029 C C . ARG A 1 138 ? -5.363 -6.359 -21.676 1.00 69.75 138 ARG A C 1
ATOM 1031 O O . ARG A 1 138 ? -4.400 -6.584 -22.408 1.00 69.75 138 ARG A O 1
ATOM 1038 N N . SER A 1 139 ? -6.107 -5.258 -21.771 1.00 77.00 139 SER A N 1
ATOM 1039 C CA . SER A 1 139 ? -5.859 -4.234 -22.797 1.00 77.00 139 SER A CA 1
ATOM 1040 C C . SER A 1 139 ? -4.537 -3.489 -22.581 1.00 77.00 139 SER A C 1
ATOM 1042 O O . SER A 1 139 ? -3.801 -3.261 -23.538 1.00 77.00 139 SER A O 1
ATOM 1044 N N . VAL A 1 140 ? -4.182 -3.193 -21.327 1.00 78.88 140 VAL A N 1
ATOM 1045 C CA . VAL A 1 140 ? -2.920 -2.512 -20.986 1.00 78.88 140 VAL A CA 1
ATOM 1046 C C . VAL A 1 140 ? -1.709 -3.425 -21.19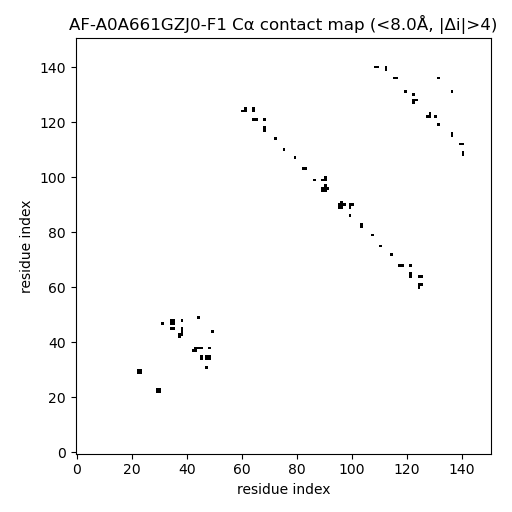3 1.00 78.88 140 VAL A C 1
ATOM 1048 O O . VAL A 1 140 ? -0.634 -2.956 -21.562 1.00 78.88 140 VAL A O 1
ATOM 1051 N N . CYS A 1 141 ? -1.879 -4.735 -20.991 1.00 82.81 141 CYS A N 1
ATOM 1052 C CA . CYS A 1 141 ? -0.775 -5.693 -21.020 1.00 82.81 141 CYS A CA 1
ATOM 1053 C C . CYS A 1 141 ? -0.511 -6.390 -22.341 1.00 82.81 141 CYS A C 1
ATOM 1055 O O . CYS A 1 141 ? 0.501 -7.078 -22.472 1.00 82.81 141 CYS A O 1
ATOM 1057 N N . ASN A 1 142 ? -1.391 -6.204 -23.316 1.00 79.56 142 ASN A N 1
ATOM 1058 C CA . ASN A 1 142 ? -1.181 -6.678 -24.670 1.00 79.56 142 ASN A CA 1
ATOM 1059 C C . ASN A 1 142 ? -1.658 -5.612 -25.665 1.00 79.56 142 ASN A C 1
ATOM 1061 O O . ASN A 1 142 ? -2.666 -5.822 -26.348 1.00 79.56 142 ASN A O 1
ATOM 1065 N N . PRO A 1 143 ? -0.978 -4.452 -25.719 1.00 74.19 143 PRO A N 1
ATOM 1066 C CA . PRO A 1 143 ? -1.351 -3.401 -26.647 1.00 74.19 143 PRO A CA 1
ATOM 1067 C C . PRO A 1 143 ? -1.120 -3.879 -28.083 1.00 74.19 143 PRO A C 1
ATOM 1069 O O . PRO A 1 143 ? -0.098 -4.489 -28.399 1.00 74.19 143 PRO A O 1
ATOM 1072 N N . THR A 1 144 ? -2.062 -3.586 -28.976 1.00 67.56 144 THR A N 1
ATOM 1073 C CA . THR A 1 144 ? -1.844 -3.729 -30.418 1.00 67.56 144 THR A CA 1
ATOM 1074 C C . THR A 1 144 ? -0.803 -2.707 -30.858 1.00 67.56 144 THR A C 1
ATOM 1076 O O . THR A 1 144 ? -1.073 -1.506 -30.851 1.00 67.56 144 THR A O 1
ATOM 1079 N N . LEU A 1 145 ? 0.393 -3.181 -31.205 1.00 64.81 145 LEU A N 1
ATOM 1080 C CA . LEU A 1 145 ? 1.462 -2.336 -31.724 1.00 64.81 145 LEU A CA 1
ATOM 1081 C C . LEU A 1 145 ? 1.187 -1.993 -33.201 1.00 64.81 145 LEU A C 1
ATOM 1083 O O . LEU A 1 145 ? 0.783 -2.881 -33.955 1.00 64.81 145 LEU A O 1
ATOM 1087 N N . PRO A 1 146 ? 1.397 -0.736 -33.631 1.00 65.88 146 PRO A N 1
ATOM 1088 C CA . PRO A 1 146 ? 1.378 -0.383 -35.047 1.00 65.88 146 PRO A CA 1
ATOM 1089 C C . PRO A 1 146 ? 2.559 -1.030 -35.790 1.00 65.88 146 PRO A C 1
ATOM 1091 O O . PRO A 1 146 ? 3.642 -1.200 -35.229 1.00 65.88 146 PRO A O 1
ATOM 1094 N N . ASP A 1 147 ? 2.334 -1.393 -37.053 1.00 58.25 147 ASP A N 1
ATOM 1095 C CA . ASP A 1 147 ? 3.294 -2.104 -37.903 1.00 58.25 147 ASP A CA 1
ATOM 1096 C C . ASP A 1 147 ? 4.508 -1.211 -38.222 1.00 58.25 147 ASP A C 1
ATOM 1098 O O . ASP A 1 147 ? 4.386 -0.176 -38.879 1.00 58.25 147 ASP A O 1
ATOM 1102 N N . VAL A 1 148 ? 5.694 -1.589 -37.744 1.00 61.44 148 VAL A N 1
ATOM 1103 C CA . VAL A 1 148 ? 6.937 -0.793 -37.856 1.00 61.44 148 VAL A CA 1
ATOM 1104 C C . VAL A 1 148 ? 7.660 -0.969 -39.203 1.00 61.44 148 VAL A C 1
ATOM 1106 O O . VAL A 1 148 ? 8.847 -0.680 -39.315 1.00 61.44 148 VAL A O 1
ATOM 1109 N N . GLY A 1 149 ? 6.955 -1.443 -40.235 1.00 50.59 149 GLY A N 1
ATOM 1110 C CA . GLY A 1 149 ? 7.496 -1.714 -41.575 1.00 50.59 149 GLY A CA 1
ATOM 1111 C C . GLY A 1 149 ? 7.137 -0.697 -42.667 1.00 50.59 149 GLY A C 1
ATOM 1112 O O . GLY A 1 149 ? 7.408 -0.965 -43.833 1.00 50.59 149 GLY A O 1
ATOM 1113 N N . ALA A 1 150 ? 6.508 0.433 -42.331 1.00 45.00 150 ALA A N 1
ATOM 1114 C CA . ALA A 1 150 ? 6.020 1.418 -43.303 1.00 45.00 150 ALA A CA 1
ATOM 1115 C C . ALA A 1 150 ? 6.701 2.795 -43.179 1.00 45.00 150 ALA A C 1
ATOM 1117 O O . ALA A 1 150 ? 6.002 3.803 -43.113 1.00 45.00 150 ALA A O 1
ATOM 1118 N N . ILE A 1 151 ? 8.039 2.842 -43.136 1.00 39.69 151 ILE A N 1
ATOM 1119 C CA . ILE A 1 151 ? 8.858 4.017 -43.505 1.00 39.69 151 ILE A CA 1
ATOM 1120 C C . ILE A 1 151 ? 10.165 3.525 -44.129 1.00 39.69 151 ILE A C 1
ATOM 1122 O O . ILE A 1 151 ? 10.828 2.681 -43.486 1.00 39.69 151 ILE A O 1
#

Mean predicted aligned error: 14.12 Å

Secondary structure (DSSP, 8-state):
-HHHHHHHHHHHHHHHHHHHHHHHHH-HHHHHHHHHHHHHHH----HHHHHHHHHHHHHHHHHHHHHHHHHHHHHHHHHHHHHHHHHHHHHTSTTHHHHHHHHHHHHHHHHHHHHHHHHHHHHHHHT-TTS--HHHHHHHHS-----TT--

Nearest PDB structures (foldseek):
  8otz-assembly1_DP  TM=3.741E-01  e=8.188E+00  Bos taurus

Sequence (151 aa):
MITWIKRLIITVSFLALIATNILTLTNAAFNGAVSGLIGAALGVQTVADTLSRKNKAAAVKRKVAVRRFGARLVSRTKRVAATSIAAIPAESIPFLGVSLLIAGTGYELYEACQSIKDLDQMYLDMGMEDETPDDVLRSVCNPTLPDVGAI

Solvent-accessible surface area (backbone atoms only — not comparable to full-atom values): 8609 Å² total; per-residue (Å²): 110,72,69,59,53,52,51,51,53,52,53,51,50,53,51,50,55,52,51,50,55,50,43,50,76,74,27,70,67,54,45,50,49,55,49,50,48,51,26,68,75,69,69,47,90,41,70,63,57,53,50,50,50,50,52,50,51,52,51,50,50,43,52,50,44,55,50,53,45,52,53,53,50,54,58,49,53,51,52,51,53,53,51,58,64,65,43,57,78,45,56,79,37,85,70,58,19,59,57,52,47,55,54,47,52,55,51,52,50,52,53,50,40,54,50,52,53,49,47,52,56,39,32,51,70,65,71,45,69,86,77,66,60,69,67,59,58,50,51,74,63,59,63,88,74,80,80,91,81,82,128